Protein AF-A0A2L0A8L3-F1 (afdb_monomer)

Solvent-accessible surface area (backbone atoms only — not comparable to full-atom values): 3979 Å² total; per-residue (Å²): 132,90,79,60,77,64,42,80,49,78,44,82,54,90,86,32,32,39,39,38,43,29,29,72,88,76,49,73,49,77,45,80,37,46,64,72,53,50,50,54,52,50,52,56,51,52,52,51,52,54,58,47,49,64,55,56,63,66,62,70,77,75,82,80,130

pLDDT: mean 85.26, std 16.66, range [46.81, 97.69]

Mean predicted aligned error: 8.37 Å

Structure (mmCIF, N/CA/C/O backbone):
data_AF-A0A2L0A8L3-F1
#
_entry.id   AF-A0A2L0A8L3-F1
#
loop_
_atom_site.group_PDB
_atom_site.id
_atom_site.type_symbol
_atom_site.label_atom_id
_atom_site.label_alt_id
_atom_site.label_comp_id
_atom_site.label_asym_id
_atom_site.label_entity_id
_atom_site.label_seq_id
_atom_site.pdbx_PDB_ins_code
_atom_site.Cartn_x
_atom_site.Cartn_y
_atom_site.Cartn_z
_atom_site.occupancy
_atom_site.B_iso_or_equiv
_atom_site.auth_seq_id
_atom_site.auth_comp_id
_atom_site.auth_asym_id
_atom_site.auth_atom_id
_atom_site.pdbx_PDB_model_num
ATOM 1 N N . MET A 1 1 ? -0.037 -12.876 -17.609 1.00 63.91 1 MET A N 1
ATOM 2 C CA . MET A 1 1 ? 0.655 -11.654 -18.061 1.00 63.91 1 MET A CA 1
ATOM 3 C C . MET A 1 1 ? 0.611 -10.679 -16.905 1.00 63.91 1 MET A C 1
ATOM 5 O O . MET A 1 1 ? -0.486 -10.416 -16.423 1.00 6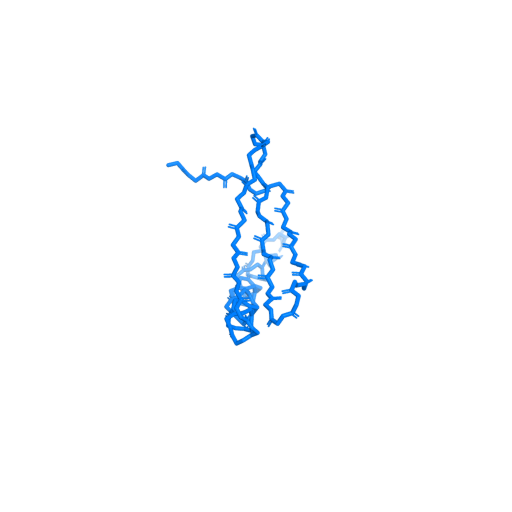3.91 1 MET A O 1
ATOM 9 N N . SER A 1 2 ? 1.765 -10.241 -16.414 1.00 74.56 2 SER A N 1
ATOM 10 C CA . SER A 1 2 ? 1.866 -9.121 -15.476 1.00 74.56 2 SER A CA 1
ATOM 11 C C . SER A 1 2 ? 1.489 -7.8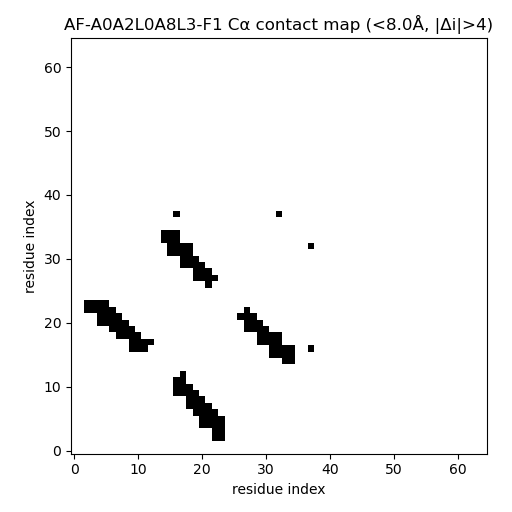25 -16.195 1.00 74.56 2 SER A C 1
ATOM 13 O O . SER A 1 2 ? 1.603 -7.735 -17.419 1.00 74.56 2 SER A O 1
ATOM 15 N N . ARG A 1 3 ? 0.973 -6.852 -15.449 1.00 83.81 3 ARG A N 1
ATOM 16 C CA . ARG 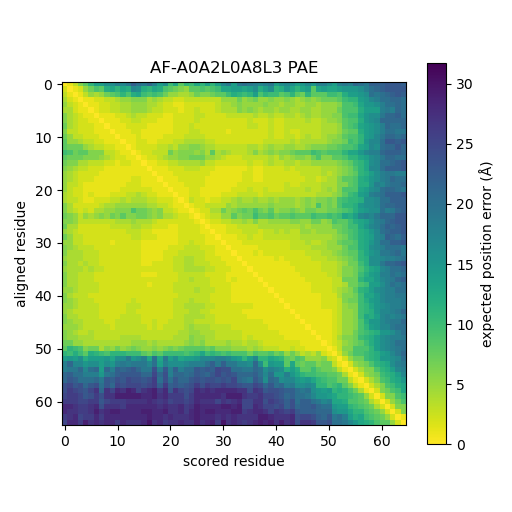A 1 3 ? 0.594 -5.535 -15.967 1.00 83.81 3 ARG A CA 1
ATOM 17 C C . ARG A 1 3 ? 1.581 -4.508 -15.424 1.00 83.81 3 ARG A C 1
ATOM 19 O O . ARG A 1 3 ? 1.975 -4.624 -14.266 1.00 83.81 3 ARG A O 1
ATOM 26 N N . SER A 1 4 ? 1.990 -3.555 -16.256 1.00 91.81 4 SER A N 1
ATOM 27 C CA . SER A 1 4 ? 2.884 -2.474 -15.838 1.00 91.81 4 SER A CA 1
ATOM 28 C C . SER A 1 4 ? 2.120 -1.425 -15.046 1.00 91.81 4 SER A C 1
ATOM 30 O O . SER A 1 4 ? 1.037 -0.999 -15.461 1.00 91.81 4 SER A O 1
ATOM 32 N N . LEU A 1 5 ? 2.708 -0.992 -13.935 1.00 91.75 5 LEU A N 1
ATOM 33 C CA . LEU A 1 5 ? 2.160 0.069 -13.108 1.00 91.75 5 LEU A CA 1
ATOM 34 C C . LEU A 1 5 ? 2.602 1.435 -13.648 1.00 91.75 5 LEU A C 1
ATOM 36 O O . LEU A 1 5 ? 3.795 1.706 -13.734 1.00 91.75 5 LEU A O 1
ATOM 40 N N . ALA A 1 6 ? 1.640 2.282 -13.998 1.00 94.50 6 ALA A N 1
ATOM 41 C CA . ALA A 1 6 ? 1.851 3.674 -14.388 1.00 94.50 6 ALA A CA 1
ATOM 42 C C . ALA A 1 6 ? 1.721 4.637 -13.200 1.00 94.50 6 ALA A C 1
ATOM 44 O O . ALA A 1 6 ? 2.405 5.659 -13.157 1.00 94.50 6 ALA A O 1
ATOM 45 N N . GLY A 1 7 ? 0.862 4.317 -12.228 1.00 93.12 7 GLY A N 1
ATOM 46 C CA . GLY A 1 7 ? 0.611 5.189 -11.085 1.00 93.12 7 GLY A CA 1
ATOM 47 C C . GLY A 1 7 ? 0.163 4.441 -9.838 1.00 93.12 7 GLY A C 1
ATOM 48 O O . GLY A 1 7 ? -0.554 3.447 -9.911 1.00 93.12 7 GLY A O 1
ATOM 49 N N . PHE A 1 8 ? 0.573 4.955 -8.681 1.00 95.25 8 PHE A N 1
ATOM 50 C CA . PHE A 1 8 ? 0.144 4.495 -7.365 1.00 95.25 8 PHE A CA 1
ATOM 51 C C . PHE A 1 8 ? -0.251 5.702 -6.523 1.00 95.25 8 PHE A C 1
ATOM 53 O O . PHE A 1 8 ? 0.529 6.645 -6.380 1.00 95.25 8 PHE A O 1
ATOM 60 N N . THR A 1 9 ? -1.455 5.682 -5.960 1.00 95.81 9 THR A N 1
ATOM 61 C CA . THR A 1 9 ? -1.922 6.741 -5.058 1.00 95.81 9 THR A CA 1
ATOM 62 C C . THR A 1 9 ? -2.635 6.151 -3.852 1.00 95.81 9 THR A C 1
ATOM 64 O O . THR A 1 9 ? -3.357 5.163 -3.971 1.00 95.81 9 THR A O 1
ATOM 67 N N . VAL A 1 10 ? -2.446 6.778 -2.689 1.00 96.38 10 VAL A N 1
ATOM 68 C CA . VAL A 1 10 ? -3.144 6.432 -1.447 1.00 96.38 10 VAL A CA 1
ATOM 69 C C . VAL A 1 10 ? -3.835 7.679 -0.924 1.00 96.38 10 VAL A C 1
ATOM 71 O O . VAL A 1 10 ? -3.199 8.709 -0.709 1.00 96.38 10 VAL A O 1
ATOM 74 N N . THR A 1 11 ? -5.144 7.589 -0.714 1.00 96.69 11 THR A N 1
ATOM 75 C CA . THR A 1 11 ? -5.969 8.705 -0.245 1.00 96.69 11 THR A CA 1
ATOM 76 C C . THR A 1 11 ? -6.765 8.283 0.978 1.00 96.69 11 THR A C 1
ATOM 78 O O . THR A 1 11 ? -7.387 7.225 0.987 1.00 96.69 11 THR A O 1
ATOM 81 N N . LYS A 1 12 ? -6.792 9.116 2.020 1.00 95.94 12 LYS A N 1
ATOM 82 C CA . LYS A 1 12 ? -7.643 8.870 3.189 1.00 95.94 12 LYS A CA 1
ATOM 83 C C . LYS A 1 12 ? -9.113 9.128 2.844 1.00 95.94 12 LYS A C 1
ATOM 85 O O . LYS A 1 12 ? -9.449 10.212 2.370 1.00 95.94 12 LYS A O 1
ATOM 90 N N . ALA A 1 13 ? -9.984 8.171 3.143 1.00 94.06 13 ALA A N 1
ATOM 91 C CA . ALA A 1 13 ? -11.422 8.241 2.909 1.00 94.06 13 ALA A CA 1
ATOM 92 C C . ALA A 1 13 ? -12.182 7.902 4.201 1.00 94.06 13 ALA A C 1
ATOM 94 O O . ALA A 1 13 ? -12.538 6.759 4.469 1.00 94.06 13 ALA A O 1
ATOM 95 N N . GLY A 1 14 ? -12.425 8.922 5.028 1.00 93.69 14 GLY A N 1
ATOM 96 C CA . GLY A 1 14 ? -13.070 8.738 6.329 1.00 93.69 14 GLY A CA 1
ATOM 97 C C . GLY A 1 14 ? -12.164 7.999 7.318 1.00 93.69 14 GLY A C 1
ATOM 98 O O . GLY A 1 14 ? -11.119 8.528 7.708 1.00 93.69 14 GLY A O 1
ATOM 99 N N . GLU A 1 15 ? -12.593 6.807 7.735 1.00 93.44 15 GLU A N 1
ATOM 100 C CA . GLU A 1 15 ? -11.869 5.917 8.659 1.00 93.44 15 GLU A CA 1
AT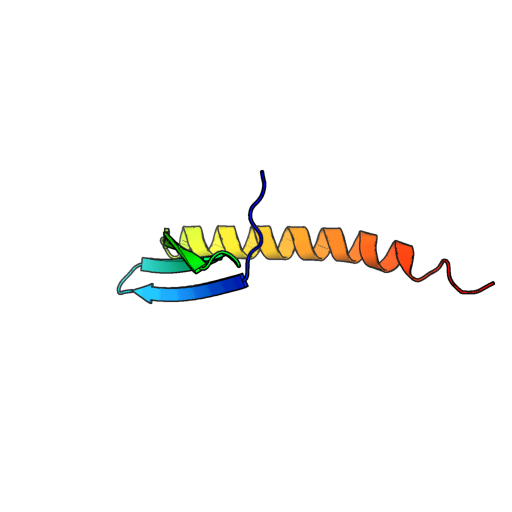OM 101 C C . GLU A 1 15 ? -10.954 4.914 7.933 1.00 93.44 15 GLU A C 1
ATOM 103 O O . GLU A 1 15 ? -10.132 4.258 8.570 1.00 93.44 15 GLU A O 1
ATOM 108 N N . GLU A 1 16 ? -11.054 4.836 6.605 1.00 96.75 16 GLU A N 1
ATOM 109 C CA . GLU A 1 16 ? -10.305 3.914 5.749 1.00 96.75 16 GLU A CA 1
ATOM 110 C C . GLU A 1 16 ? -9.411 4.676 4.751 1.00 96.75 16 GLU A C 1
ATOM 112 O O . GLU A 1 16 ? -9.361 5.913 4.722 1.00 96.75 16 GLU A O 1
ATOM 117 N N . TYR A 1 17 ? -8.692 3.925 3.921 1.00 96.94 17 TYR A N 1
ATOM 118 C CA . TYR A 1 17 ? -7.820 4.411 2.859 1.00 96.94 17 TYR A CA 1
ATOM 119 C C . TYR A 1 17 ? -8.209 3.786 1.525 1.00 96.94 17 TYR A C 1
ATOM 121 O O . TYR A 1 17 ? -8.518 2.600 1.451 1.00 96.94 17 TYR A O 1
ATOM 129 N N . ILE A 1 18 ? -8.167 4.589 0.466 1.00 97.56 18 ILE A N 1
ATOM 130 C CA . ILE A 1 18 ? -8.313 4.138 -0.914 1.00 97.56 18 ILE A CA 1
ATOM 131 C C . ILE A 1 18 ? -6.936 4.097 -1.557 1.00 97.56 18 ILE A C 1
ATOM 133 O O . ILE A 1 18 ? -6.219 5.098 -1.553 1.00 97.56 18 ILE A O 1
ATOM 137 N N . ILE A 1 19 ? -6.591 2.943 -2.111 1.00 96.88 19 ILE A N 1
ATOM 138 C CA . ILE A 1 19 ? -5.360 2.689 -2.849 1.00 96.88 19 ILE A CA 1
ATOM 139 C C . ILE A 1 19 ? -5.747 2.519 -4.314 1.00 96.88 19 ILE A C 1
ATOM 141 O O . ILE A 1 19 ? -6.498 1.602 -4.639 1.00 96.88 19 ILE A O 1
ATOM 145 N N . ALA A 1 20 ? -5.242 3.378 -5.193 1.00 96.75 20 ALA A N 1
ATOM 146 C CA . ALA A 1 20 ? -5.480 3.277 -6.627 1.00 96.75 20 ALA A CA 1
ATOM 147 C C . ALA A 1 20 ? -4.186 2.928 -7.365 1.00 96.75 20 ALA A C 1
ATOM 149 O O . ALA A 1 20 ? -3.162 3.599 -7.202 1.00 96.75 20 ALA A O 1
ATOM 150 N N . LEU A 1 21 ? -4.264 1.880 -8.183 1.00 96.19 21 LEU A N 1
ATOM 151 C CA . LEU A 1 21 ? -3.211 1.387 -9.063 1.00 96.19 21 LEU A CA 1
ATOM 152 C C . LEU A 1 21 ? -3.637 1.667 -10.505 1.00 96.19 21 LEU A C 1
ATOM 154 O O . LEU A 1 21 ? -4.605 1.083 -10.993 1.00 96.19 21 LEU A O 1
ATOM 158 N N . GLU A 1 22 ? -2.938 2.578 -11.171 1.00 96.00 22 GLU A N 1
ATOM 159 C CA . GLU A 1 22 ? -3.132 2.885 -12.585 1.00 96.00 22 GLU A CA 1
ATOM 160 C C . GLU A 1 22 ? -2.155 2.068 -13.425 1.00 96.00 22 GLU A C 1
ATOM 162 O O . GLU A 1 22 ? -0.955 2.048 -13.166 1.00 96.00 22 GLU A O 1
ATOM 167 N N . GLU A 1 23 ? -2.671 1.389 -14.439 1.00 94.94 23 GLU A N 1
ATOM 168 C CA . GLU A 1 23 ? -1.900 0.618 -15.404 1.00 94.94 23 GLU A CA 1
ATOM 169 C C . GLU A 1 23 ? -1.540 1.483 -16.616 1.00 94.94 23 GLU A C 1
ATOM 171 O O . GLU A 1 23 ? -2.336 2.317 -17.045 1.00 94.94 23 GLU A O 1
ATOM 176 N N . GLU A 1 24 ? -0.406 1.208 -17.270 1.00 92.62 24 GLU A N 1
ATOM 177 C CA . GLU A 1 24 ? -0.018 1.914 -18.511 1.00 92.62 24 GLU A CA 1
ATOM 178 C C . GLU A 1 24 ? -1.054 1.776 -19.643 1.00 92.62 24 GLU A C 1
ATOM 180 O O . GLU A 1 24 ? -1.120 2.600 -20.553 1.00 92.62 24 GLU A O 1
ATOM 185 N N . GLY A 1 25 ? -1.904 0.746 -19.583 1.00 88.12 25 GLY A N 1
ATOM 186 C CA 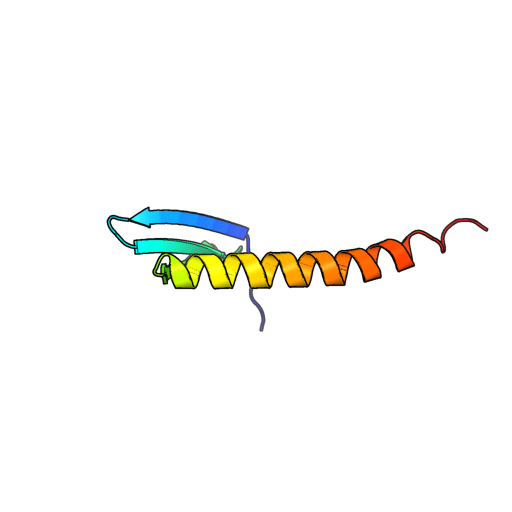. GLY A 1 25 ? -3.030 0.558 -20.499 1.00 88.12 25 GLY A CA 1
ATOM 187 C C . GLY A 1 25 ? -4.227 1.485 -20.243 1.00 88.12 25 GLY A C 1
ATOM 188 O O . GLY A 1 25 ? -5.239 1.349 -20.930 1.00 88.12 25 GLY A O 1
ATOM 189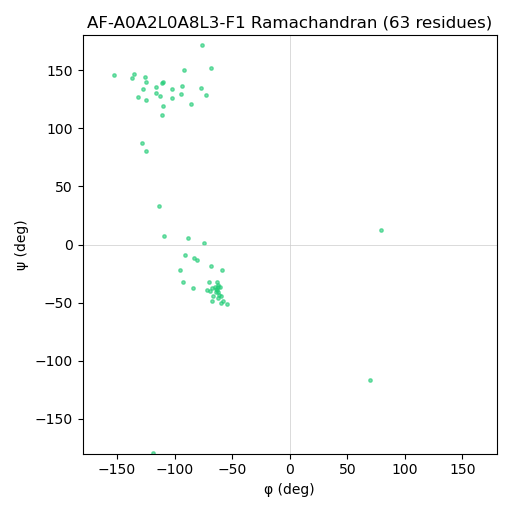 N N . GLY A 1 26 ? -4.145 2.383 -19.255 1.00 85.38 26 GLY A N 1
ATOM 190 C CA . GLY A 1 26 ? -5.201 3.328 -18.881 1.00 85.38 26 GLY A CA 1
ATOM 191 C C . GLY A 1 26 ? -6.318 2.728 -18.023 1.00 85.38 26 GLY A C 1
ATOM 192 O O . GLY A 1 26 ? -7.374 3.339 -17.880 1.00 85.38 26 GLY A O 1
ATOM 193 N N . SER A 1 27 ? -6.122 1.521 -17.488 1.00 92.12 27 SER A N 1
ATOM 194 C CA . SER A 1 27 ? -7.048 0.908 -16.530 1.00 92.12 27 SER A CA 1
ATOM 195 C C . SER A 1 27 ? -6.608 1.222 -15.107 1.00 92.12 27 SER A C 1
ATOM 197 O O . SER A 1 27 ? -5.430 1.095 -14.792 1.00 92.12 27 SER A O 1
ATOM 199 N N . THR A 1 28 ? -7.551 1.580 -14.241 1.00 94.69 28 THR A N 1
ATOM 200 C CA . THR A 1 28 ? -7.289 1.831 -12.819 1.00 94.69 28 THR A CA 1
ATOM 201 C C . THR A 1 28 ? -8.034 0.808 -11.975 1.00 94.69 28 THR A C 1
ATOM 203 O O . THR A 1 28 ? -9.206 0.524 -12.228 1.00 94.69 28 THR A O 1
ATOM 206 N N . VAL A 1 29 ? -7.358 0.257 -10.969 1.00 95.31 29 VAL A N 1
ATOM 207 C CA . VAL A 1 29 ? -7.957 -0.623 -9.963 1.00 95.31 29 VAL A CA 1
ATOM 208 C C . VAL A 1 29 ? -7.864 0.052 -8.602 1.00 95.31 29 VAL A C 1
ATOM 210 O O . VAL A 1 29 ? -6.792 0.505 -8.207 1.00 95.31 29 VAL A O 1
ATOM 213 N N . GLU A 1 30 ? -8.985 0.103 -7.889 1.00 96.69 30 GLU A N 1
ATOM 214 C CA . GLU A 1 30 ? -9.090 0.713 -6.565 1.00 96.69 30 GLU A CA 1
ATOM 215 C C . GLU A 1 30 ? -9.316 -0.353 -5.489 1.00 96.69 30 GLU A C 1
ATOM 217 O O . GLU A 1 30 ? -10.099 -1.289 -5.670 1.00 96.69 30 GLU A O 1
ATOM 222 N N . PHE A 1 31 ? -8.647 -0.184 -4.353 1.00 96.44 31 PHE A N 1
ATOM 223 C CA . PHE A 1 31 ? -8.775 -1.019 -3.166 1.00 96.44 31 PHE A CA 1
ATOM 224 C C . PHE A 1 31 ? -9.092 -0.147 -1.957 1.00 96.44 31 PHE A C 1
ATOM 226 O O . PHE A 1 31 ? -8.565 0.955 -1.830 1.00 96.44 31 PHE A O 1
ATOM 233 N N . THR A 1 32 ? -9.913 -0.661 -1.047 1.00 96.94 32 THR A N 1
ATOM 234 C CA . THR A 1 32 ? -10.123 -0.059 0.272 1.00 96.94 32 THR A CA 1
ATOM 235 C C . THR A 1 32 ? -9.333 -0.850 1.305 1.00 96.94 32 THR A C 1
ATOM 237 O O . THR A 1 32 ? -9.364 -2.081 1.293 1.00 96.94 32 THR A O 1
ATOM 240 N N . ALA A 1 33 ? -8.623 -0.147 2.180 1.00 96.56 33 ALA A N 1
ATOM 241 C CA . ALA A 1 33 ? -7.821 -0.724 3.247 1.00 96.56 33 ALA A CA 1
ATOM 242 C C . ALA A 1 33 ? -8.037 0.037 4.558 1.00 96.56 33 ALA A C 1
ATOM 244 O O . ALA A 1 33 ? -8.226 1.256 4.569 1.00 96.56 33 ALA A O 1
ATOM 245 N N . THR A 1 34 ? -7.969 -0.673 5.679 1.00 97.69 34 THR A N 1
ATOM 246 C CA . THR A 1 34 ? -7.928 -0.046 7.006 1.00 97.69 34 THR A CA 1
ATOM 247 C C . THR A 1 34 ? -6.535 0.529 7.286 1.00 97.69 34 THR A C 1
ATOM 249 O O . THR A 1 34 ? -5.586 0.275 6.545 1.00 97.69 34 THR A O 1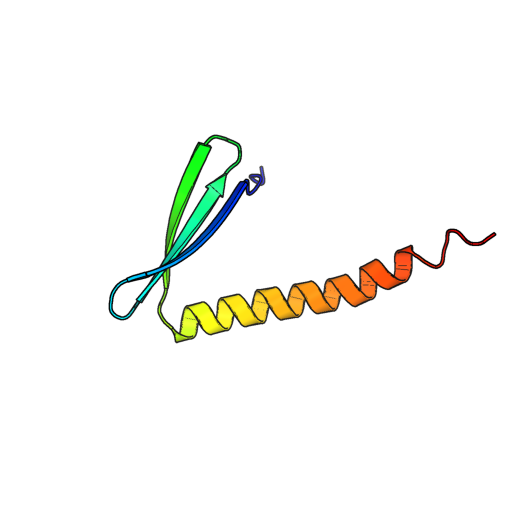
ATOM 252 N N . T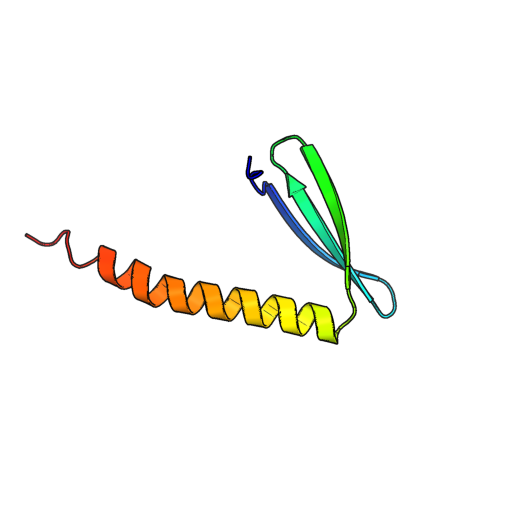YR A 1 35 ? -6.391 1.288 8.379 1.00 95.62 35 TYR A N 1
ATOM 253 C CA . TYR A 1 35 ? -5.078 1.761 8.837 1.00 95.62 35 TYR A CA 1
ATOM 254 C C . TYR A 1 35 ? -4.086 0.605 9.028 1.00 95.62 35 TYR A C 1
ATOM 256 O O . TYR A 1 35 ? -3.012 0.634 8.441 1.00 95.62 35 TYR A O 1
ATO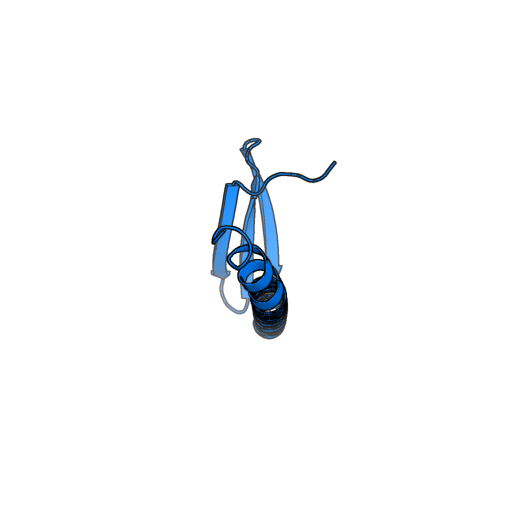M 264 N N . ASP A 1 36 ? -4.482 -0.431 9.772 1.00 97.31 36 ASP A N 1
ATOM 265 C CA . ASP A 1 36 ? -3.607 -1.573 10.067 1.00 97.31 36 ASP A CA 1
ATOM 266 C C . ASP A 1 36 ? -3.194 -2.322 8.791 1.00 97.31 36 ASP A C 1
ATOM 268 O O . ASP A 1 36 ? -2.079 -2.813 8.676 1.00 97.31 36 ASP A O 1
ATOM 272 N N . GLN A 1 37 ? -4.085 -2.407 7.800 1.00 97.31 37 GLN A N 1
ATOM 273 C CA . GLN A 1 37 ? -3.758 -3.036 6.520 1.00 97.31 37 GLN A CA 1
ATOM 274 C C . GLN A 1 37 ? -2.808 -2.179 5.686 1.00 97.31 37 GLN A C 1
ATOM 276 O O . GLN A 1 37 ? -1.920 -2.724 5.039 1.00 97.31 37 GLN A O 1
ATOM 281 N N . LEU A 1 38 ? -2.990 -0.857 5.690 1.00 96.00 38 LEU A N 1
ATOM 282 C CA . LEU A 1 38 ? -2.083 0.057 5.004 1.00 96.00 38 LEU A CA 1
ATOM 283 C C . LEU A 1 38 ? -0.678 0.018 5.622 1.00 96.00 38 LEU A C 1
ATOM 285 O O . LEU A 1 38 ? 0.297 0.047 4.879 1.00 96.00 38 LEU A O 1
ATOM 289 N N . ASP A 1 39 ? -0.591 -0.094 6.948 1.00 96.00 39 ASP A N 1
ATOM 290 C CA . ASP A 1 39 ? 0.662 -0.256 7.696 1.00 96.00 39 ASP A CA 1
ATOM 291 C C . ASP A 1 39 ? 1.403 -1.527 7.256 1.00 96.00 39 ASP A C 1
ATOM 293 O O . ASP A 1 39 ? 2.541 -1.464 6.801 1.00 96.00 39 ASP A O 1
ATOM 297 N N . LEU A 1 40 ? 0.703 -2.667 7.221 1.00 97.38 40 LEU A N 1
ATOM 298 C CA . LEU A 1 40 ? 1.265 -3.931 6.728 1.00 97.38 40 LEU A CA 1
ATOM 299 C C . LEU A 1 40 ? 1.722 -3.864 5.262 1.00 97.38 40 LEU A C 1
ATOM 301 O O . LEU A 1 40 ? 2.706 -4.503 4.893 1.00 97.38 40 LEU A O 1
ATOM 305 N N . ILE A 1 41 ? 1.000 -3.129 4.409 1.00 94.94 41 ILE A N 1
ATOM 306 C CA . ILE A 1 41 ? 1.394 -2.929 3.007 1.00 94.94 41 ILE A CA 1
ATOM 307 C C . ILE A 1 41 ? 2.678 -2.099 2.933 1.00 94.94 41 ILE A C 1
ATOM 309 O O . ILE A 1 41 ? 3.568 -2.441 2.158 1.00 94.94 41 ILE A O 1
ATOM 313 N N . ALA A 1 42 ? 2.779 -1.027 3.722 1.00 94.88 42 ALA A N 1
ATOM 314 C CA . ALA A 1 42 ? 3.967 -0.183 3.765 1.00 94.88 42 ALA A CA 1
ATOM 315 C C . ALA A 1 42 ? 5.194 -0.972 4.242 1.00 94.88 42 ALA A C 1
ATOM 317 O O . ALA A 1 42 ? 6.223 -0.933 3.571 1.00 94.88 42 ALA A O 1
ATOM 318 N N . ASP A 1 43 ? 5.052 -1.750 5.316 1.00 96.31 43 ASP A N 1
ATOM 319 C CA . ASP A 1 43 ? 6.121 -2.596 5.855 1.00 96.31 43 ASP A CA 1
ATOM 320 C C . ASP A 1 43 ? 6.612 -3.630 4.836 1.00 96.31 43 ASP A C 1
ATOM 322 O O . ASP A 1 43 ? 7.814 -3.816 4.659 1.00 96.31 43 ASP A O 1
ATOM 326 N N . ALA A 1 44 ? 5.696 -4.294 4.125 1.00 96.06 44 ALA A N 1
ATOM 327 C CA . ALA A 1 44 ? 6.067 -5.281 3.114 1.00 96.06 44 ALA A CA 1
ATOM 328 C C . ALA A 1 44 ? 6.821 -4.653 1.927 1.00 96.06 44 ALA A C 1
ATOM 330 O O . ALA A 1 44 ? 7.732 -5.274 1.381 1.00 96.06 44 ALA A O 1
ATOM 331 N N . ILE A 1 45 ? 6.446 -3.432 1.524 1.00 93.44 45 ILE A N 1
ATOM 332 C CA . ILE A 1 45 ? 7.151 -2.688 0.471 1.00 93.44 45 ILE A CA 1
ATOM 333 C C . ILE A 1 45 ? 8.551 -2.298 0.953 1.00 93.44 45 ILE A C 1
ATOM 335 O O . ILE A 1 45 ? 9.515 -2.532 0.232 1.00 93.44 45 ILE A O 1
ATOM 339 N N . ASP A 1 46 ? 8.668 -1.735 2.157 1.00 93.88 46 ASP A N 1
ATOM 340 C CA . ASP A 1 46 ? 9.951 -1.310 2.730 1.00 93.88 46 ASP A CA 1
ATOM 341 C C . ASP A 1 46 ? 10.915 -2.490 2.898 1.00 93.88 46 ASP A C 1
ATOM 343 O O . ASP A 1 46 ? 12.073 -2.414 2.491 1.00 93.88 46 ASP A O 1
ATOM 347 N N . GLN A 1 47 ? 10.415 -3.624 3.400 1.00 93.25 47 GLN A N 1
ATOM 348 C CA . GLN A 1 47 ? 11.200 -4.848 3.513 1.00 93.25 47 GLN A CA 1
ATOM 349 C C . GLN A 1 47 ? 11.752 -5.295 2.154 1.00 93.25 47 GLN A C 1
ATOM 351 O O . GLN A 1 47 ? 12.946 -5.569 2.052 1.00 93.25 47 GLN A O 1
ATOM 356 N N . GLN A 1 48 ? 10.912 -5.354 1.115 1.00 91.56 48 GLN A N 1
ATOM 357 C CA . GLN A 1 48 ? 11.364 -5.778 -0.212 1.00 91.56 48 GLN A CA 1
ATOM 358 C C . GLN A 1 48 ? 12.393 -4.805 -0.794 1.00 91.56 48 GLN A C 1
ATOM 360 O O . GLN A 1 48 ? 13.375 -5.241 -1.381 1.00 91.56 48 GLN A O 1
ATOM 365 N N . LEU A 1 49 ? 12.191 -3.495 -0.623 1.00 90.00 49 LEU A N 1
ATOM 366 C CA . LEU A 1 49 ? 13.142 -2.494 -1.107 1.00 90.00 49 LEU A CA 1
ATOM 367 C C . LEU A 1 49 ? 14.505 -2.626 -0.423 1.00 90.00 49 LEU A C 1
ATOM 369 O O . LEU A 1 49 ? 15.525 -2.497 -1.087 1.00 90.00 49 LEU A O 1
ATOM 373 N N . ASN A 1 50 ? 14.525 -2.919 0.875 1.00 88.81 50 ASN A N 1
ATOM 374 C CA . ASN A 1 50 ? 15.760 -3.125 1.626 1.00 88.81 50 ASN A CA 1
ATOM 375 C C . ASN A 1 50 ? 16.484 -4.423 1.206 1.00 88.81 50 ASN A C 1
ATOM 377 O O . ASN A 1 50 ? 17.702 -4.435 1.052 1.00 88.81 50 ASN A O 1
ATOM 381 N N . GLU A 1 51 ? 15.740 -5.507 0.958 1.00 87.44 51 GLU A N 1
ATOM 382 C CA . GLU A 1 51 ? 16.303 -6.747 0.399 1.00 87.44 51 GLU A CA 1
ATOM 383 C C . GLU A 1 51 ? 16.896 -6.516 -1.004 1.00 87.44 51 GLU A C 1
ATOM 385 O O . GLU A 1 51 ? 17.991 -6.996 -1.302 1.00 87.44 51 GLU A O 1
ATOM 390 N N . ASP A 1 52 ? 16.215 -5.730 -1.841 1.00 80.44 52 ASP A N 1
ATOM 391 C CA . ASP A 1 52 ? 16.699 -5.367 -3.173 1.00 80.44 52 ASP A CA 1
ATOM 392 C C . ASP A 1 52 ? 17.905 -4.407 -3.104 1.00 80.44 52 ASP A C 1
ATOM 394 O O . ASP A 1 52 ? 18.784 -4.491 -3.956 1.00 80.44 52 ASP A O 1
ATOM 398 N N . GLU A 1 53 ? 18.016 -3.520 -2.106 1.00 63.81 53 GLU A N 1
ATOM 399 C CA . GLU A 1 53 ? 19.208 -2.674 -1.904 1.00 63.81 53 GLU A CA 1
ATOM 400 C C . GLU A 1 53 ? 20.473 -3.505 -1.623 1.00 63.81 53 GLU A C 1
ATOM 402 O O . GLU A 1 53 ? 21.545 -3.167 -2.134 1.00 63.81 53 GLU A O 1
ATOM 407 N N . GLU A 1 54 ? 20.365 -4.619 -0.887 1.00 58.06 54 GLU A N 1
ATOM 408 C CA . GLU A 1 54 ? 21.476 -5.571 -0.721 1.00 58.06 54 GLU A CA 1
ATOM 409 C C . GLU A 1 54 ? 21.897 -6.222 -2.057 1.00 58.06 54 GLU A C 1
ATOM 411 O O . GLU A 1 54 ? 23.086 -6.480 -2.258 1.00 58.06 54 GLU A O 1
ATOM 416 N N . ASP A 1 55 ? 20.966 -6.435 -2.995 1.00 57.97 55 ASP A N 1
ATOM 417 C CA . ASP A 1 55 ? 21.243 -7.032 -4.314 1.00 57.97 55 ASP A CA 1
ATOM 418 C C . ASP A 1 55 ? 21.733 -5.985 -5.341 1.00 57.97 55 ASP A C 1
ATOM 420 O O . ASP A 1 55 ? 22.656 -6.229 -6.117 1.00 57.97 55 ASP A O 1
ATOM 424 N N . VAL A 1 56 ? 21.197 -4.759 -5.312 1.00 55.81 56 VAL A N 1
ATOM 425 C CA . VAL A 1 56 ? 21.605 -3.647 -6.192 1.00 55.81 56 VAL A CA 1
ATOM 426 C C . VAL A 1 56 ? 23.033 -3.183 -5.882 1.00 55.81 56 VAL A C 1
ATOM 428 O O . VAL A 1 56 ? 23.799 -2.908 -6.809 1.00 55.81 56 VAL A O 1
ATOM 431 N N . LEU A 1 57 ? 23.439 -3.161 -4.606 1.00 53.12 57 LEU A N 1
ATOM 432 C CA . LEU A 1 57 ? 24.823 -2.864 -4.208 1.00 53.12 57 LEU A CA 1
ATOM 433 C C . LEU A 1 57 ? 25.823 -3.962 -4.618 1.00 53.12 57 LEU A C 1
ATOM 435 O O . LEU A 1 57 ? 27.017 -3.686 -4.704 1.00 53.12 57 LEU A O 1
ATOM 439 N N . ALA A 1 58 ? 25.367 -5.183 -4.921 1.00 54.19 58 ALA A N 1
ATOM 440 C CA . ALA A 1 58 ? 26.226 -6.262 -5.413 1.00 54.19 58 ALA A CA 1
ATOM 441 C C . ALA A 1 58 ? 26.533 -6.165 -6.923 1.00 54.19 58 ALA A C 1
ATOM 443 O O . ALA A 1 58 ? 27.439 -6.846 -7.410 1.00 54.19 58 ALA A O 1
ATOM 444 N N . VAL A 1 59 ? 25.808 -5.325 -7.674 1.00 52.41 59 VAL A N 1
ATOM 445 C CA . VAL A 1 59 ? 25.972 -5.171 -9.133 1.00 52.41 59 VAL A CA 1
ATOM 446 C C . VAL A 1 59 ? 26.898 -3.997 -9.506 1.00 52.41 59 VAL A C 1
ATOM 448 O O . VAL A 1 59 ? 27.495 -4.030 -10.582 1.00 52.41 59 VAL A O 1
ATOM 451 N N . ASP A 1 60 ? 27.093 -3.007 -8.626 1.00 48.53 60 ASP A N 1
ATOM 452 C CA . ASP A 1 60 ? 27.932 -1.815 -8.893 1.00 48.53 60 ASP A CA 1
ATOM 453 C C . ASP A 1 60 ? 29.447 -2.040 -8.658 1.00 48.53 60 ASP A C 1
ATOM 455 O O . ASP A 1 60 ? 30.275 -1.253 -9.105 1.00 48.53 60 ASP A O 1
ATOM 459 N N . ASP A 1 61 ? 29.853 -3.152 -8.030 1.00 50.31 61 ASP A N 1
ATOM 460 C CA . ASP A 1 61 ? 31.274 -3.464 -7.762 1.00 50.31 61 ASP A CA 1
ATOM 461 C C . ASP A 1 61 ? 31.974 -4.243 -8.907 1.00 50.31 61 ASP A C 1
ATOM 463 O O . ASP A 1 61 ? 33.124 -4.667 -8.777 1.00 50.31 61 ASP A O 1
ATOM 467 N N . ASN A 1 62 ? 31.306 -4.454 -10.052 1.00 50.09 62 ASN A N 1
ATOM 468 C CA . ASN A 1 62 ? 31.849 -5.221 -11.190 1.00 50.09 62 ASN A CA 1
ATOM 469 C C . ASN A 1 62 ? 32.218 -4.374 -12.433 1.00 50.09 62 ASN A C 1
ATOM 471 O O . ASN A 1 62 ? 32.590 -4.942 -13.459 1.00 50.09 62 ASN A O 1
ATOM 475 N N . ASP A 1 63 ? 32.177 -3.037 -12.358 1.00 55.44 63 ASP A N 1
ATOM 476 C CA . ASP A 1 63 ? 32.604 -2.130 -13.451 1.00 55.44 63 ASP A CA 1
ATOM 477 C C . ASP A 1 63 ? 33.857 -1.298 -13.087 1.00 55.44 63 ASP A C 1
ATOM 479 O O . ASP A 1 63 ? 34.045 -0.159 -13.511 1.00 55.44 63 ASP A O 1
ATOM 483 N N . ALA A 1 64 ? 34.759 -1.879 -12.291 1.00 55.69 64 ALA A N 1
ATOM 484 C CA . ALA A 1 64 ? 36.101 -1.347 -12.053 1.00 55.69 64 ALA A CA 1
ATOM 485 C C . ALA A 1 64 ? 37.166 -2.406 -12.392 1.00 55.69 64 ALA A C 1
ATOM 487 O O . ALA A 1 64 ? 37.694 -3.095 -11.518 1.00 55.69 64 ALA A O 1
ATOM 488 N N . SER A 1 65 ? 37.488 -2.572 -13.679 1.00 46.81 65 SER A N 1
ATOM 489 C CA . SER A 1 65 ? 38.654 -3.344 -14.155 1.00 46.81 65 SER A CA 1
ATOM 490 C C . SER A 1 65 ? 39.261 -2.746 -15.416 1.00 46.81 65 SER A C 1
ATOM 492 O O . SER A 1 65 ? 38.493 -2.380 -16.330 1.00 46.81 65 SER A O 1
#

Secondary structure (DSSP, 8-state):
----EEEEEEEEETTEEEEEEEETTS-EEEEEE-HHHHHHHHHHHHHHHHHHHHHHTTTGGGS--

Sequence (65 aa):
MSRSLAGFTVTKAGEEYIIALEEEGGSTVEFTATYDQLDLIADAIDQQLNEDEEDVLAVDDNDAS

Radius of gyration: 16.51 Å; Cα contacts (8 Å, |Δi|>4): 64; chains: 1; bounding box: 52×20×31 Å

Nearest PDB structures (foldseek):
  1gut-assembly1_C  TM=7.015E-01  e=1.402E-01  Clostridium pasteurianum
  4bwg-assembly2_I  TM=8.396E-01  e=1.078E+00  Escherichia coli 98NK2
  8v48-assembly1_B  TM=5.022E-01  e=4.656E-01  Escherichia coli B185
  5he2-assembly1_A  TM=4.972E-01  e=2.216E+00  Bos taurus
  9g6k-assembly1_UE  TM=3.843E-01  e=6.673E-01  Toxoplasma gondii

Foldseek 3Di:
DDFAFPDWDWDDDPQWIKIWTATPVRDIDIDIGGPVRVVVVVVVVVVVVVVVVVVVVVVVVPPDD